Protein AF-A0AA44JRI8-F1 (afdb_monomer_lite)

Radius of gyration: 33.69 Å; chains: 1; bounding box: 73×14×98 Å

Foldseek 3Di:
DVVVVCPDPVNVVVVVVCVVVVVVVVVCVVPVVCPPPVVVVVVVVVVVVVVVVVVVVVVVVVVVVVPPDPDPPDDD

Sequence (76 aa):
MFLEFLFNPWVIIIIVVSVVAGNIAALKYTANMKVGTMSKTQKDDIDRLKQLDEERQKQSKQQANEKSPDEPDDLK

Secondary structure (DSSP, 8-state):
-HHHHHT-HHHHHHHHHHHHHHHHHHHHHHHHHHHTTHHHHHHHHHHHHHHHHHHHHHHHHHHHHHT---------

pLDDT: mean 71.46, std 14.44, range [48.81, 92.25]

Structure (mmCIF, N/CA/C/O backbone):
data_AF-A0AA44JRI8-F1
#
_entry.id   AF-A0AA44JRI8-F1
#
loop_
_atom_site.group_PDB
_atom_site.id
_atom_site.type_symbol
_atom_site.label_atom_id
_atom_site.label_alt_id
_atom_site.label_comp_id
_atom_site.label_asym_id
_atom_site.label_entity_id
_atom_site.label_seq_id
_atom_site.pdbx_PDB_ins_code
_atom_site.Cartn_x
_atom_site.Cartn_y
_atom_site.Cartn_z
_atom_site.occupancy
_atom_site.B_iso_or_equiv
_atom_site.auth_seq_id
_atom_site.auth_comp_id
_atom_site.auth_asym_id
_atom_site.auth_atom_id
_atom_site.pdbx_PDB_model_num
ATOM 1 N N . MET A 1 1 ? 20.487 3.466 -29.241 1.00 61.97 1 MET A N 1
ATOM 2 C CA . MET A 1 1 ? 21.461 3.812 -28.182 1.00 61.97 1 MET A CA 1
ATOM 3 C C . MET A 1 1 ? 20.817 3.868 -26.790 1.00 61.97 1 MET A C 1
ATOM 5 O O . MET A 1 1 ? 21.322 3.197 -25.911 1.00 61.97 1 MET A O 1
ATOM 9 N N . PHE A 1 2 ? 19.679 4.550 -26.574 1.00 64.88 2 PHE A N 1
ATOM 10 C CA . PHE A 1 2 ? 18.985 4.552 -25.263 1.00 64.88 2 PHE A CA 1
ATOM 11 C C . PHE A 1 2 ? 18.318 3.219 -24.867 1.00 64.88 2 PHE A C 1
ATOM 13 O O . PHE A 1 2 ? 18.303 2.863 -23.695 1.00 64.88 2 PHE A O 1
ATOM 20 N N . LEU A 1 3 ? 17.790 2.467 -25.838 1.00 74.50 3 LEU A N 1
ATOM 21 C CA . LEU A 1 3 ? 17.103 1.189 -25.593 1.00 74.50 3 LEU A CA 1
ATOM 22 C C . LEU A 1 3 ? 18.033 0.118 -24.999 1.00 74.50 3 LEU A C 1
ATOM 24 O O . LEU A 1 3 ? 17.624 -0.620 -24.116 1.00 74.50 3 LEU A O 1
ATOM 28 N N . GLU A 1 4 ? 19.300 0.099 -25.412 1.00 73.50 4 GLU A N 1
ATOM 29 C CA . GLU A 1 4 ? 20.347 -0.786 -24.873 1.00 73.50 4 GLU A CA 1
ATOM 30 C C . GLU A 1 4 ? 20.550 -0.584 -23.363 1.00 73.50 4 GLU A C 1
ATOM 32 O O . GLU A 1 4 ? 20.752 -1.534 -22.612 1.00 73.50 4 GLU A O 1
ATOM 37 N N . PHE A 1 5 ? 20.453 0.667 -22.903 1.00 72.31 5 PHE A N 1
ATOM 38 C CA . PHE A 1 5 ? 20.584 1.010 -21.490 1.00 72.31 5 PHE A CA 1
ATOM 39 C C . PHE A 1 5 ? 19.345 0.593 -20.687 1.00 72.31 5 PHE A C 1
ATOM 41 O O . PHE A 1 5 ? 19.460 0.163 -19.542 1.00 72.31 5 PHE A O 1
ATOM 48 N N . LEU A 1 6 ? 18.162 0.676 -21.305 1.00 75.69 6 LEU A N 1
ATOM 49 C CA . LEU A 1 6 ? 16.895 0.279 -20.690 1.00 75.69 6 LEU A CA 1
ATOM 50 C C . LEU A 1 6 ? 16.761 -1.247 -20.551 1.00 75.69 6 LEU A C 1
ATOM 52 O O . LEU A 1 6 ? 16.194 -1.716 -19.569 1.00 75.69 6 LEU A O 1
ATOM 56 N N . PHE A 1 7 ? 17.308 -2.015 -21.500 1.00 79.75 7 PHE A N 1
ATOM 57 C CA . PHE A 1 7 ? 17.307 -3.485 -21.473 1.00 79.75 7 PHE A CA 1
ATOM 58 C C . PHE A 1 7 ? 18.448 -4.101 -20.654 1.00 79.75 7 PHE A C 1
ATOM 60 O O . PHE A 1 7 ? 18.612 -5.322 -20.628 1.00 79.75 7 PHE A O 1
ATOM 67 N N . ASN A 1 8 ? 19.230 -3.285 -19.950 1.00 87.88 8 ASN A N 1
ATOM 68 C CA . ASN A 1 8 ? 20.253 -3.795 -19.057 1.00 87.88 8 ASN A CA 1
ATOM 69 C C . ASN A 1 8 ? 19.588 -4.490 -17.847 1.00 87.88 8 ASN A C 1
ATOM 71 O O . ASN A 1 8 ? 18.763 -3.862 -17.171 1.00 87.88 8 ASN A O 1
ATOM 75 N N . PRO A 1 9 ? 19.938 -5.756 -17.534 1.00 86.00 9 PRO A N 1
ATOM 76 C CA . PRO A 1 9 ? 19.276 -6.532 -16.481 1.00 86.00 9 PRO A CA 1
ATOM 77 C C . PRO A 1 9 ? 19.278 -5.817 -15.125 1.00 86.00 9 PRO A C 1
ATOM 79 O O . PRO A 1 9 ? 18.314 -5.914 -14.371 1.00 86.00 9 PRO A O 1
ATOM 82 N N . TRP A 1 10 ? 20.320 -5.037 -14.839 1.00 90.31 10 TRP A N 1
ATOM 83 C CA . TRP A 1 10 ? 20.433 -4.271 -13.601 1.00 90.31 10 TRP A CA 1
ATOM 84 C C . TRP A 1 10 ? 19.406 -3.131 -13.502 1.00 90.31 10 TRP A C 1
ATOM 86 O O . TRP A 1 10 ? 18.815 -2.904 -12.448 1.00 90.31 10 TRP A O 1
ATOM 96 N N . VAL A 1 11 ? 19.155 -2.435 -14.613 1.00 89.06 11 VAL A N 1
ATOM 97 C CA . VAL A 1 11 ? 18.252 -1.274 -14.673 1.00 89.06 11 VAL A CA 1
ATOM 98 C C . VAL A 1 11 ? 16.794 -1.712 -14.544 1.00 89.06 11 VAL A C 1
ATOM 100 O O . VAL A 1 11 ? 16.024 -1.094 -13.807 1.00 89.06 11 VAL A O 1
ATOM 103 N N . ILE A 1 12 ? 16.427 -2.825 -15.185 1.00 90.81 12 ILE A N 1
ATOM 104 C CA . ILE A 1 12 ? 15.079 -3.405 -15.100 1.00 90.81 12 ILE A CA 1
ATOM 105 C C . ILE A 1 12 ? 14.725 -3.753 -13.645 1.00 90.81 12 ILE A C 1
ATOM 107 O O . ILE A 1 12 ? 13.623 -3.444 -13.191 1.00 90.81 12 ILE A O 1
ATOM 111 N N . ILE A 1 13 ? 15.661 -4.343 -12.891 1.00 91.88 13 ILE A N 1
ATOM 112 C CA . ILE A 1 13 ? 15.436 -4.729 -11.488 1.00 91.88 13 ILE A CA 1
ATOM 113 C C . ILE A 1 13 ? 15.140 -3.501 -10.622 1.00 91.88 13 ILE A C 1
ATOM 115 O O . ILE A 1 13 ? 14.204 -3.536 -9.824 1.00 91.88 13 ILE A O 1
ATOM 119 N N . ILE A 1 14 ? 15.883 -2.403 -10.799 1.00 91.88 14 ILE A N 1
ATOM 120 C CA . ILE A 1 14 ? 15.659 -1.161 -10.042 1.00 91.88 14 ILE A CA 1
ATOM 121 C C . ILE A 1 14 ? 14.252 -0.620 -10.299 1.00 91.88 14 ILE A C 1
ATOM 123 O O . ILE A 1 14 ? 13.550 -0.279 -9.350 1.00 91.88 14 ILE A O 1
ATOM 127 N N . ILE A 1 15 ? 13.808 -0.598 -11.559 1.00 91.44 15 ILE A N 1
ATOM 128 C CA . ILE A 1 15 ? 12.466 -0.121 -11.922 1.00 91.44 15 ILE A CA 1
ATOM 129 C C . ILE A 1 15 ? 11.391 -0.987 -11.255 1.00 91.44 15 ILE A C 1
ATOM 131 O O . ILE A 1 15 ? 10.472 -0.454 -10.632 1.00 91.44 15 ILE A O 1
ATOM 135 N N . VAL A 1 16 ? 11.518 -2.316 -11.324 1.00 92.25 16 VAL A N 1
ATOM 136 C CA . VAL A 1 16 ? 10.561 -3.246 -10.701 1.00 92.25 16 VAL A CA 1
ATOM 137 C C . VAL A 1 16 ? 10.527 -3.066 -9.182 1.00 92.25 16 VAL A C 1
ATOM 139 O O . VAL A 1 16 ? 9.445 -2.939 -8.606 1.00 92.25 16 VAL A O 1
ATOM 142 N N . VAL A 1 17 ? 11.688 -2.984 -8.527 1.00 91.88 17 VAL A N 1
ATOM 143 C CA . VAL A 1 17 ? 11.778 -2.750 -7.077 1.00 91.88 17 VAL A CA 1
ATOM 144 C C . VAL A 1 17 ? 11.176 -1.398 -6.704 1.00 91.88 17 VAL A C 1
ATOM 146 O O . VAL A 1 17 ? 10.444 -1.329 -5.723 1.00 91.88 17 VAL A O 1
ATOM 149 N N . SER A 1 18 ? 11.401 -0.339 -7.484 1.00 91.75 18 SER A N 1
ATOM 150 C CA . SER A 1 18 ? 10.786 0.974 -7.260 1.00 91.75 18 SER A CA 1
ATOM 151 C C . SER A 1 18 ? 9.267 0.958 -7.419 1.00 91.75 18 SER A C 1
ATOM 153 O O . SER A 1 18 ? 8.586 1.603 -6.628 1.00 91.75 18 SER A O 1
ATOM 155 N N . VAL A 1 19 ? 8.711 0.217 -8.382 1.00 89.81 19 VAL A N 1
ATOM 156 C CA . VAL A 1 19 ? 7.251 0.081 -8.546 1.00 89.81 19 VAL A CA 1
ATOM 157 C C . VAL A 1 19 ? 6.648 -0.707 -7.383 1.00 89.81 19 VAL A C 1
ATOM 159 O O . VAL A 1 19 ? 5.630 -0.303 -6.822 1.00 89.81 19 VAL A O 1
ATOM 162 N N . VAL A 1 20 ? 7.298 -1.797 -6.967 1.00 88.19 20 VAL A N 1
ATOM 163 C CA . VAL A 1 20 ? 6.859 -2.612 -5.826 1.00 88.19 20 VAL A CA 1
ATOM 164 C C . VAL A 1 20 ? 6.972 -1.819 -4.522 1.00 88.19 20 VAL A C 1
ATOM 166 O O . VAL A 1 20 ? 6.007 -1.750 -3.766 1.00 88.19 20 VAL A O 1
ATOM 169 N N . ALA A 1 21 ? 8.102 -1.155 -4.277 1.00 83.75 21 ALA A N 1
ATOM 170 C CA . ALA A 1 21 ? 8.312 -0.298 -3.115 1.00 83.75 21 ALA A CA 1
ATOM 171 C C . ALA A 1 21 ? 7.407 0.940 -3.138 1.00 83.75 21 ALA A C 1
ATOM 173 O O . ALA A 1 21 ? 6.938 1.349 -2.084 1.00 83.75 21 ALA A O 1
ATOM 174 N N . GLY A 1 22 ? 7.113 1.509 -4.309 1.00 84.56 22 GLY A N 1
ATOM 175 C CA . GLY A 1 22 ? 6.156 2.603 -4.490 1.00 84.56 22 GLY A CA 1
ATOM 176 C C . GLY A 1 22 ? 4.725 2.178 -4.159 1.00 84.56 22 GLY A C 1
ATOM 177 O O . GLY A 1 22 ? 4.033 2.882 -3.424 1.00 84.56 22 GLY A O 1
ATOM 178 N N . ASN A 1 23 ? 4.311 0.982 -4.589 1.00 84.38 23 ASN A N 1
ATOM 179 C CA . ASN A 1 23 ? 3.032 0.386 -4.189 1.00 84.38 23 ASN A CA 1
ATOM 180 C C . ASN A 1 23 ? 2.988 0.084 -2.688 1.00 84.38 23 ASN A C 1
ATOM 182 O O . ASN A 1 23 ? 2.006 0.409 -2.024 1.00 84.38 23 ASN A O 1
ATOM 186 N N . ILE A 1 24 ? 4.057 -0.488 -2.127 1.00 77.00 24 ILE A N 1
ATOM 187 C CA . ILE A 1 24 ? 4.163 -0.737 -0.683 1.00 77.00 24 ILE A CA 1
ATOM 188 C C . ILE A 1 24 ? 4.175 0.585 0.087 1.00 77.00 24 ILE A C 1
ATOM 190 O O . ILE A 1 24 ? 3.589 0.655 1.158 1.00 77.00 24 ILE A O 1
ATOM 194 N N . ALA A 1 25 ? 4.787 1.648 -0.433 1.00 73.56 25 ALA A N 1
ATOM 195 C CA . ALA A 1 25 ? 4.787 2.966 0.189 1.00 73.56 25 ALA A CA 1
ATOM 196 C C . ALA A 1 25 ? 3.387 3.589 0.177 1.00 73.56 25 ALA A C 1
ATOM 198 O O . ALA A 1 25 ? 2.983 4.146 1.194 1.00 73.56 25 ALA A O 1
ATOM 199 N N . ALA A 1 26 ? 2.616 3.424 -0.902 1.00 68.00 26 ALA A N 1
ATOM 200 C CA . ALA A 1 26 ? 1.209 3.825 -0.953 1.00 68.00 26 ALA A CA 1
ATOM 201 C C . ALA A 1 26 ? 0.340 2.999 0.015 1.00 68.00 26 ALA A C 1
ATOM 203 O O . ALA A 1 26 ? -0.479 3.559 0.742 1.00 68.00 26 ALA A O 1
ATOM 204 N N . LEU A 1 27 ? 0.572 1.685 0.108 1.00 62.62 27 LEU A N 1
ATOM 205 C CA . LEU A 1 27 ? -0.065 0.801 1.093 1.00 62.62 27 LEU A CA 1
ATOM 206 C C . LEU A 1 27 ? 0.349 1.144 2.526 1.00 62.62 27 LEU A C 1
ATOM 208 O O . LEU A 1 27 ? -0.481 1.107 3.421 1.00 62.62 27 LEU A O 1
ATOM 212 N N . LYS A 1 28 ? 1.603 1.525 2.765 1.00 62.12 28 LYS A N 1
ATOM 213 C CA . LYS A 1 28 ? 2.106 1.970 4.068 1.00 62.12 28 LYS A CA 1
ATOM 214 C C . LYS A 1 28 ? 1.534 3.338 4.422 1.00 62.12 28 LYS A C 1
ATOM 216 O O . LYS A 1 28 ? 1.233 3.570 5.584 1.00 62.12 28 LYS A O 1
ATOM 221 N N . TYR A 1 29 ? 1.309 4.208 3.444 1.00 58.41 29 TYR A N 1
ATOM 222 C CA . TYR A 1 29 ? 0.590 5.461 3.644 1.00 58.41 29 TYR A CA 1
ATOM 223 C C . TYR A 1 29 ? -0.901 5.206 3.945 1.00 58.41 29 TYR A C 1
ATOM 225 O O . TYR A 1 29 ? -1.449 5.828 4.848 1.00 58.41 29 TYR A O 1
ATOM 233 N N . THR A 1 30 ? -1.532 4.208 3.309 1.00 58.25 30 THR A N 1
ATOM 234 C CA . THR A 1 30 ? -2.925 3.800 3.593 1.00 58.25 30 THR A CA 1
ATOM 235 C C . THR A 1 30 ? -3.083 3.051 4.931 1.00 58.25 30 THR A C 1
ATOM 237 O O . THR A 1 30 ? -4.031 3.288 5.674 1.00 58.25 30 THR A O 1
ATOM 240 N N . ALA A 1 31 ? -2.138 2.182 5.297 1.00 55.19 31 ALA A N 1
ATOM 241 C CA . ALA A 1 31 ? -2.204 1.347 6.497 1.00 55.19 31 ALA A CA 1
ATOM 242 C C . ALA A 1 31 ? -1.679 2.070 7.750 1.00 55.19 31 ALA A C 1
ATOM 244 O O . ALA A 1 31 ? -2.207 1.872 8.846 1.00 55.19 31 ALA A O 1
ATOM 245 N N . ASN A 1 32 ? -0.686 2.958 7.617 1.00 52.19 32 ASN A N 1
ATOM 246 C CA . ASN A 1 32 ? -0.143 3.706 8.756 1.00 52.19 32 ASN A CA 1
ATOM 247 C C . ASN A 1 32 ? -1.009 4.914 9.162 1.00 52.19 32 ASN A C 1
ATOM 249 O O . ASN A 1 32 ? -0.804 5.477 10.233 1.00 52.19 32 ASN A O 1
ATOM 253 N N . MET A 1 33 ? -2.030 5.279 8.379 1.00 51.12 33 MET A N 1
ATOM 254 C CA . MET A 1 33 ? -3.055 6.236 8.820 1.00 51.12 33 MET A CA 1
ATOM 255 C C . MET A 1 33 ? -4.096 5.617 9.766 1.00 51.12 33 MET A C 1
ATOM 257 O O . MET A 1 33 ? -4.829 6.360 10.413 1.00 51.12 33 MET A O 1
ATOM 261 N N . LYS A 1 34 ? -4.152 4.280 9.894 1.00 50.59 34 LYS A N 1
ATOM 262 C CA . LYS A 1 34 ? -5.133 3.587 10.750 1.00 50.59 34 LYS A CA 1
ATOM 263 C C . LYS A 1 34 ? -4.525 2.838 11.940 1.00 50.59 34 LYS A C 1
ATOM 265 O O . LYS A 1 34 ? -5.263 2.465 12.840 1.00 50.59 34 LYS A O 1
ATOM 270 N N . VAL A 1 35 ? -3.205 2.653 12.005 1.00 50.25 35 VAL A N 1
ATOM 271 C CA . VAL A 1 35 ? -2.553 1.959 13.139 1.00 50.25 35 VAL A CA 1
ATOM 272 C C . VAL A 1 35 ? -2.097 2.929 14.245 1.00 50.25 35 VAL A C 1
ATOM 274 O O . VAL A 1 35 ? -2.185 2.600 15.429 1.00 50.25 35 VAL A O 1
ATOM 27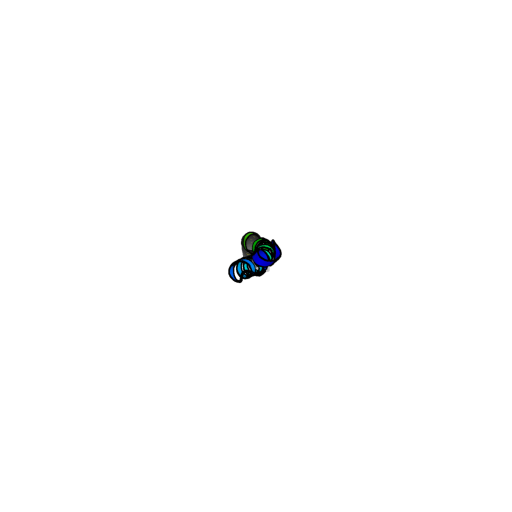7 N N . GLY A 1 36 ? -1.679 4.152 13.896 1.00 52.09 36 GLY A N 1
ATOM 278 C CA . GLY A 1 36 ? -1.178 5.135 14.872 1.00 52.09 36 GLY A CA 1
ATOM 279 C C . GLY A 1 36 ? -2.255 5.963 15.589 1.00 52.09 36 GLY A C 1
ATOM 280 O O . GLY A 1 36 ? -2.095 6.300 16.757 1.00 52.09 36 GLY A O 1
ATOM 281 N N . THR A 1 37 ? -3.362 6.279 14.916 1.00 53.19 37 THR A N 1
ATOM 282 C CA . THR A 1 37 ? -4.449 7.129 15.445 1.00 53.19 37 THR A CA 1
ATOM 283 C C . THR A 1 37 ? -5.581 6.313 16.065 1.00 53.19 37 THR A C 1
ATOM 285 O O . THR A 1 37 ? -6.083 6.668 17.129 1.00 53.19 37 THR A O 1
ATOM 288 N N . MET A 1 38 ? -5.933 5.169 15.467 1.00 52.19 38 MET A N 1
ATOM 289 C CA . MET A 1 38 ? -6.996 4.298 15.984 1.00 52.19 38 MET A CA 1
ATOM 290 C C . MET A 1 38 ? -6.632 3.688 17.341 1.00 52.19 38 MET A C 1
ATOM 292 O O . MET A 1 38 ? -7.504 3.516 18.182 1.00 52.19 38 MET A O 1
ATOM 296 N N . SER A 1 39 ? -5.349 3.418 17.597 1.00 56.12 39 SER A N 1
ATOM 297 C CA . SER A 1 39 ? -4.903 2.832 18.866 1.00 56.12 39 SER A CA 1
ATOM 298 C C . SER A 1 39 ? -4.912 3.808 20.044 1.00 56.12 39 SER A C 1
ATOM 300 O O . SER A 1 39 ? -4.861 3.348 21.180 1.00 56.12 39 SER A O 1
ATOM 302 N N . LYS A 1 40 ? -4.972 5.126 19.807 1.00 56.44 40 LYS A N 1
ATOM 303 C CA . LYS A 1 40 ? -5.053 6.131 20.877 1.00 56.44 40 LYS A CA 1
ATOM 304 C C . LYS A 1 40 ? -6.509 6.477 21.189 1.00 56.44 40 LYS A C 1
ATOM 306 O O . LYS A 1 40 ? -6.933 6.292 22.319 1.00 56.44 40 LYS A O 1
ATOM 311 N N . THR A 1 41 ? -7.302 6.797 20.163 1.00 60.19 41 THR A N 1
ATOM 312 C CA . THR A 1 41 ? -8.742 7.073 20.317 1.00 60.19 41 THR A CA 1
ATOM 313 C C . THR A 1 41 ? -9.522 5.867 20.846 1.00 60.19 41 THR A C 1
ATOM 315 O O . THR A 1 41 ? -10.331 6.023 21.749 1.00 60.19 41 THR A O 1
ATOM 318 N N . GLN A 1 42 ? -9.243 4.647 20.368 1.00 61.75 42 GLN A N 1
ATOM 319 C CA . GLN A 1 42 ? -9.940 3.456 20.869 1.00 61.75 42 GLN A CA 1
ATOM 320 C C . GLN A 1 42 ? -9.619 3.165 22.342 1.00 61.75 42 GLN A C 1
ATOM 322 O O . GLN A 1 42 ? -10.482 2.676 23.059 1.00 61.75 42 GLN A O 1
ATOM 327 N N . LYS A 1 43 ? -8.395 3.447 22.806 1.00 62.97 43 LYS A N 1
ATOM 328 C CA . LYS A 1 43 ? -8.037 3.254 24.219 1.00 62.97 43 LYS A CA 1
ATOM 329 C C . LYS A 1 43 ? -8.743 4.273 25.108 1.00 62.97 43 LYS A C 1
ATOM 331 O O . LYS A 1 43 ? -9.341 3.874 26.101 1.00 62.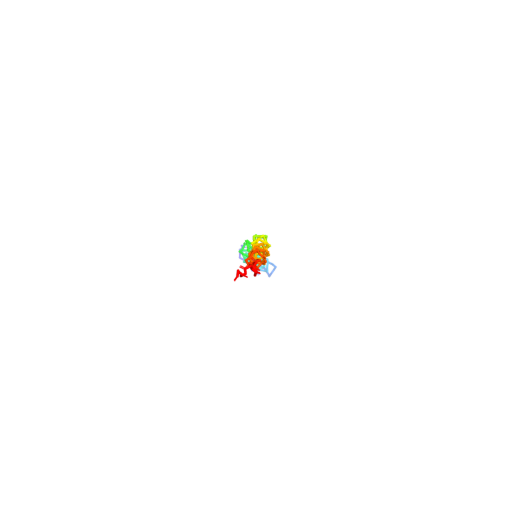97 43 LYS A O 1
ATOM 336 N N . ASP A 1 44 ? -8.753 5.539 24.696 1.00 73.81 44 ASP A N 1
ATOM 337 C CA . ASP A 1 44 ? -9.425 6.615 25.431 1.00 73.81 44 ASP A CA 1
ATOM 338 C C . ASP A 1 44 ? -10.946 6.371 25.541 1.00 73.81 44 ASP A C 1
ATOM 340 O O . ASP A 1 44 ? -11.540 6.596 26.599 1.00 73.81 44 ASP A O 1
ATOM 344 N N . ASP A 1 45 ? -11.577 5.852 24.480 1.00 75.44 45 ASP A N 1
ATOM 345 C CA . ASP A 1 45 ? -13.005 5.513 24.486 1.00 75.44 45 ASP A CA 1
ATOM 346 C C . ASP A 1 45 ? -13.316 4.307 25.391 1.00 75.44 45 ASP A C 1
ATOM 348 O O . ASP A 1 45 ? -14.301 4.326 26.132 1.00 75.44 45 ASP A O 1
ATOM 352 N N . ILE A 1 46 ? -12.468 3.271 25.382 1.00 79.56 46 ILE A N 1
ATOM 353 C CA . ILE A 1 46 ? -12.632 2.082 26.237 1.00 79.56 46 ILE A CA 1
ATOM 354 C C . ILE A 1 46 ? -12.454 2.431 27.721 1.00 79.56 46 ILE A C 1
ATOM 356 O O . ILE A 1 46 ? -13.254 1.985 28.549 1.00 79.56 46 ILE A O 1
ATOM 360 N N . ASP A 1 47 ? -11.465 3.259 28.067 1.00 82.38 47 ASP A N 1
ATOM 361 C CA . ASP A 1 47 ? -11.246 3.689 29.453 1.00 82.38 47 ASP A CA 1
ATOM 362 C C . ASP A 1 47 ? -12.399 4.565 29.970 1.00 82.38 47 ASP A C 1
ATOM 364 O O . ASP A 1 47 ? -12.838 4.397 31.113 1.00 82.38 47 ASP A O 1
ATOM 368 N N . ARG A 1 48 ? -12.965 5.441 29.126 1.00 83.19 48 ARG A N 1
ATOM 369 C CA . ARG A 1 48 ? -14.169 6.220 29.473 1.00 83.19 48 ARG A CA 1
ATOM 370 C C . ARG A 1 48 ? -15.394 5.343 29.714 1.00 83.19 48 ARG A C 1
ATOM 372 O O . ARG A 1 48 ? -16.124 5.568 30.678 1.00 83.19 48 ARG A O 1
ATOM 379 N N . LEU A 1 49 ? -15.622 4.345 28.860 1.00 83.25 49 LEU A N 1
ATOM 380 C CA . LEU A 1 49 ? -16.748 3.417 29.003 1.00 83.25 49 LEU A CA 1
ATOM 381 C C . LEU A 1 49 ? -16.661 2.618 30.308 1.00 83.25 49 LEU A C 1
ATOM 383 O O . LEU A 1 49 ? -17.675 2.431 30.980 1.00 83.25 49 LEU A O 1
ATOM 387 N N . LYS A 1 50 ? -15.453 2.199 30.697 1.00 86.69 50 LYS A N 1
ATOM 388 C CA . LYS A 1 50 ? -15.226 1.477 31.953 1.00 86.69 50 LYS A CA 1
ATOM 389 C C . LYS A 1 50 ? -15.553 2.333 33.182 1.00 86.69 50 LYS A C 1
ATOM 391 O O . LYS A 1 50 ? -16.210 1.848 34.099 1.0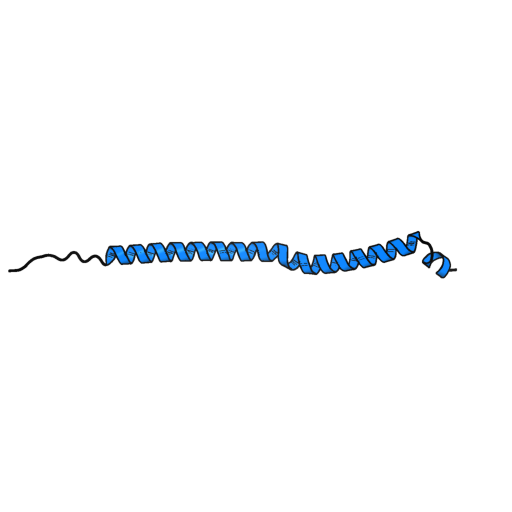0 86.69 50 LYS A O 1
ATOM 396 N N . GLN A 1 51 ? -15.144 3.603 33.187 1.00 86.12 51 GLN A N 1
ATOM 397 C CA . GLN A 1 51 ? -15.444 4.528 34.290 1.00 86.12 51 GLN A CA 1
ATOM 398 C C . GLN A 1 51 ? -16.950 4.785 34.431 1.00 86.12 51 GLN A C 1
ATOM 400 O O . GLN A 1 51 ? -17.476 4.740 35.542 1.00 86.12 51 GLN A O 1
ATOM 405 N N . LEU A 1 52 ? -17.655 4.979 33.311 1.00 85.44 52 LEU A N 1
ATOM 406 C CA . LEU A 1 52 ? -19.108 5.181 33.311 1.00 85.44 52 LEU A CA 1
ATOM 407 C C . LEU A 1 52 ? -19.867 3.981 33.894 1.00 85.44 52 LEU A C 1
ATOM 409 O O . LEU A 1 52 ? -20.855 4.165 34.606 1.00 85.44 52 LEU A O 1
ATOM 413 N N . ASP A 1 53 ? -19.422 2.756 33.612 1.00 85.38 53 ASP A N 1
ATOM 414 C CA . ASP A 1 53 ? -20.075 1.554 34.137 1.00 85.38 53 ASP A CA 1
ATOM 415 C C . ASP A 1 53 ? -19.815 1.365 35.641 1.00 85.38 53 ASP A C 1
ATOM 417 O O . ASP A 1 53 ? -20.731 1.042 36.403 1.00 85.38 53 ASP A O 1
ATOM 421 N N . GLU A 1 54 ? -18.596 1.664 36.104 1.00 86.38 54 GLU A N 1
ATOM 422 C CA . GLU A 1 54 ? -18.265 1.676 37.534 1.00 86.38 54 GLU A CA 1
ATOM 423 C C . GLU A 1 54 ? -19.077 2.728 38.309 1.00 86.38 54 GLU A C 1
ATOM 425 O O . GLU A 1 54 ? -19.569 2.445 39.406 1.00 86.38 54 GLU A O 1
ATOM 430 N N . GLU A 1 55 ? -19.265 3.928 37.751 1.00 85.31 55 GLU A N 1
ATOM 431 C CA . GLU A 1 55 ? -20.108 4.971 38.350 1.00 85.31 55 GLU A CA 1
ATOM 432 C C . GLU A 1 55 ? -21.577 4.550 38.414 1.00 85.31 55 GLU A C 1
ATOM 434 O O . GLU A 1 55 ? -22.207 4.680 39.469 1.00 85.31 55 GLU A O 1
ATOM 439 N N . ARG A 1 56 ? -22.116 3.969 37.334 1.00 85.62 56 ARG A N 1
ATOM 440 C CA . ARG A 1 56 ? -23.497 3.466 37.325 1.00 85.62 56 ARG A CA 1
ATOM 441 C C . ARG A 1 56 ? -23.710 2.319 38.302 1.00 85.62 56 ARG A C 1
ATOM 443 O O . ARG A 1 56 ? -24.752 2.283 38.959 1.00 85.62 56 ARG A O 1
ATOM 450 N N . GLN A 1 57 ? -22.740 1.420 38.465 1.00 84.50 57 GLN A N 1
ATOM 451 C CA . GLN A 1 57 ? -22.824 0.371 39.484 1.00 84.50 57 GLN A CA 1
ATOM 452 C C . GLN A 1 57 ? -22.798 0.940 40.905 1.00 84.50 57 GLN A C 1
ATOM 454 O O . GLN A 1 57 ? -23.572 0.489 41.753 1.00 84.50 57 GLN A O 1
ATOM 459 N N . LYS A 1 58 ? -21.944 1.934 41.179 1.00 82.81 58 LYS A N 1
ATOM 460 C CA . LYS A 1 58 ? -21.878 2.587 42.497 1.00 82.81 58 LYS A CA 1
ATOM 461 C C . LYS A 1 58 ? -23.172 3.330 42.825 1.00 82.81 58 LYS A C 1
ATOM 463 O O . LYS A 1 58 ? -23.700 3.144 43.919 1.00 82.81 58 LYS A O 1
ATOM 468 N N . GLN A 1 59 ? -23.717 4.086 41.872 1.00 81.06 59 GLN A N 1
ATOM 469 C CA . GLN A 1 59 ? -25.003 4.774 42.030 1.00 81.06 59 GLN A CA 1
ATOM 470 C C . GLN A 1 59 ? -26.161 3.788 42.229 1.00 81.06 59 GLN A C 1
ATOM 472 O O . GLN A 1 59 ? -26.987 3.988 43.116 1.00 81.06 59 GLN A O 1
ATOM 477 N N . SER A 1 60 ? -26.188 2.684 41.475 1.00 76.00 60 SER A N 1
ATOM 478 C CA . SER A 1 60 ? -27.224 1.649 41.623 1.00 76.00 60 SER A CA 1
ATOM 479 C C . SER A 1 60 ? -27.144 0.940 42.980 1.00 76.00 60 SER A C 1
ATOM 481 O O . SER A 1 60 ? -28.175 0.659 43.587 1.00 76.00 60 SER A O 1
ATOM 483 N N . LYS A 1 61 ? -25.933 0.689 43.502 1.00 75.50 61 LYS A N 1
ATOM 484 C CA . LYS A 1 61 ? -25.741 0.134 44.854 1.00 75.50 61 LYS A CA 1
ATOM 485 C C . LYS A 1 61 ? -26.113 1.123 45.959 1.00 75.50 61 LYS A C 1
ATOM 487 O O . LYS A 1 61 ? -26.680 0.699 46.958 1.00 75.50 61 LYS A O 1
ATOM 492 N N . GLN A 1 62 ? -25.816 2.412 45.792 1.00 70.56 62 GLN A N 1
ATOM 493 C CA . GLN A 1 62 ? -26.209 3.441 46.761 1.00 70.56 62 GLN A CA 1
ATOM 494 C C . GLN A 1 62 ? -27.728 3.623 46.806 1.00 70.56 62 GLN A C 1
ATOM 496 O O . GLN A 1 62 ? -28.293 3.610 47.893 1.00 70.56 62 GLN A O 1
ATOM 501 N N . GLN A 1 63 ? -28.408 3.667 45.656 1.00 64.44 63 GLN A N 1
ATOM 502 C CA . GLN A 1 63 ? -29.875 3.737 45.617 1.00 64.44 63 GLN A CA 1
ATOM 503 C C . GLN A 1 63 ? -30.551 2.478 46.179 1.00 64.44 63 GLN A C 1
ATOM 505 O O . GLN A 1 63 ? -31.601 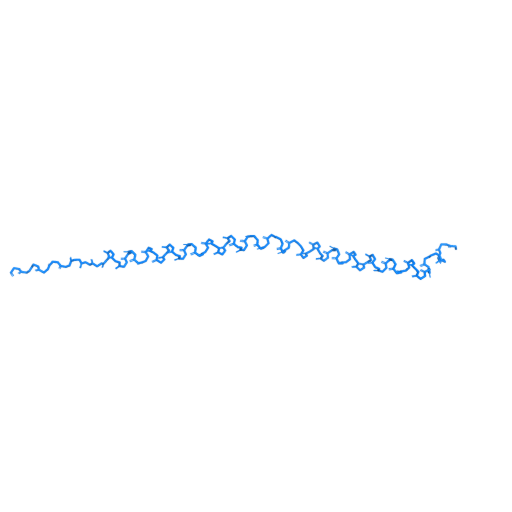2.579 46.807 1.00 64.44 63 GLN A O 1
ATOM 510 N N . ALA A 1 64 ? -29.956 1.295 45.994 1.00 62.16 64 ALA A N 1
ATOM 511 C CA . ALA A 1 64 ? -30.464 0.062 46.597 1.00 62.16 64 ALA A CA 1
ATOM 512 C C . ALA A 1 64 ? -30.288 0.027 48.128 1.00 62.16 64 ALA A C 1
ATOM 514 O O . ALA A 1 64 ? -31.091 -0.601 48.809 1.00 62.16 64 ALA A O 1
ATOM 515 N N . ASN A 1 65 ? -29.265 0.705 48.661 1.00 59.03 65 ASN A N 1
ATOM 516 C CA . ASN A 1 65 ? -29.000 0.782 50.099 1.00 59.03 65 ASN A CA 1
ATOM 517 C C . ASN A 1 65 ? -29.774 1.922 50.793 1.00 59.03 65 ASN A C 1
ATOM 519 O O . ASN A 1 65 ? -30.112 1.801 51.961 1.00 59.03 65 ASN A O 1
ATOM 523 N N . GLU A 1 66 ? -30.085 3.012 50.081 1.00 56.53 66 GLU A N 1
ATOM 524 C CA . GLU A 1 66 ? -30.869 4.147 50.605 1.00 56.53 66 GLU A CA 1
ATOM 525 C C . GLU A 1 66 ? -32.386 3.879 50.593 1.00 56.53 66 GLU A C 1
ATOM 527 O O . GLU A 1 66 ? -33.133 4.480 51.357 1.00 56.53 66 GLU A O 1
ATOM 532 N N . LYS A 1 67 ? -32.860 2.930 49.773 1.00 54.19 67 LYS A N 1
ATOM 533 C CA . LYS A 1 67 ? -34.275 2.523 49.716 1.00 54.19 67 LYS A CA 1
ATOM 534 C C . LYS A 1 67 ? -34.618 1.349 50.647 1.00 54.19 67 LYS A C 1
ATOM 536 O O . LYS A 1 67 ? -35.587 0.644 50.379 1.00 54.19 67 LYS A O 1
ATOM 541 N N . SER A 1 68 ? -33.842 1.116 51.706 1.00 48.81 68 SER A N 1
ATOM 542 C CA . SER A 1 68 ? -34.269 0.253 52.812 1.00 48.81 68 SER A CA 1
ATOM 543 C C . SER A 1 68 ? -35.040 1.135 53.798 1.00 48.81 68 SER A C 1
ATOM 545 O O . SER A 1 68 ? -34.412 1.954 54.464 1.00 48.81 68 SER A O 1
ATOM 547 N N . PRO A 1 69 ? -36.382 1.065 53.855 1.00 52.06 69 PRO A N 1
ATOM 548 C CA . PRO A 1 69 ? -37.145 1.830 54.822 1.00 52.06 69 PRO A CA 1
ATOM 549 C C . PRO A 1 69 ? -36.887 1.215 56.194 1.00 52.06 69 PRO A C 1
ATOM 551 O O . PRO A 1 69 ? -37.172 0.037 56.409 1.00 52.06 69 PRO A O 1
ATOM 554 N N . ASP A 1 70 ? -36.353 2.013 57.110 1.00 53.81 70 ASP A N 1
ATOM 555 C CA . ASP A 1 70 ? -36.621 1.832 58.527 1.00 53.81 70 ASP A CA 1
ATOM 556 C C . ASP A 1 70 ? -38.148 1.896 58.696 1.00 53.81 70 ASP A C 1
ATOM 558 O O . ASP A 1 70 ? -38.752 2.966 58.601 1.00 53.81 70 ASP A O 1
ATOM 562 N N . GLU A 1 71 ? -38.787 0.737 58.839 1.00 52.88 71 GLU A N 1
ATOM 563 C CA . GLU A 1 71 ? -40.181 0.613 59.259 1.00 52.88 71 GLU A CA 1
ATOM 564 C C . GLU A 1 71 ? -40.196 0.686 60.796 1.00 52.88 71 GLU A C 1
ATOM 566 O O . GLU A 1 71 ? -39.669 -0.221 61.445 1.00 52.88 71 GLU A O 1
ATOM 571 N N . PRO A 1 72 ? -40.715 1.764 61.418 1.00 53.22 72 PRO A N 1
ATOM 572 C CA . PRO A 1 72 ? -40.963 1.766 62.848 1.00 53.22 72 PRO A CA 1
ATOM 573 C C . PRO A 1 72 ? -42.279 1.025 63.103 1.00 53.22 72 PRO A C 1
ATOM 575 O O . PRO A 1 72 ? -43.360 1.539 62.810 1.00 53.22 72 PRO A O 1
ATOM 578 N N . ASP A 1 73 ? -42.183 -0.182 63.659 1.00 51.94 73 ASP A N 1
ATOM 579 C CA . ASP A 1 73 ? -43.314 -0.910 64.239 1.00 51.94 73 ASP A CA 1
ATOM 580 C C . ASP A 1 73 ? -43.794 -0.201 65.524 1.00 51.94 73 ASP A C 1
ATOM 582 O O . ASP A 1 73 ? -43.525 -0.635 66.642 1.00 51.94 73 ASP A O 1
ATOM 586 N N . ASP A 1 74 ? -44.515 0.911 65.364 1.00 55.31 74 ASP A N 1
ATOM 587 C CA . ASP A 1 74 ? -45.336 1.534 66.406 1.00 55.31 74 ASP A CA 1
ATOM 588 C C . ASP A 1 74 ? -46.821 1.318 66.061 1.00 55.31 74 ASP A C 1
ATOM 590 O O . ASP A 1 74 ? -47.453 2.138 65.385 1.00 55.31 74 ASP A O 1
ATOM 594 N N . LEU A 1 75 ? -47.408 0.216 66.549 1.00 63.75 75 LEU A N 1
ATOM 595 C CA . LEU A 1 75 ? -48.864 0.049 66.621 1.00 63.75 75 LEU A CA 1
ATOM 596 C C . LEU A 1 75 ? -49.364 0.215 68.066 1.00 63.75 75 LEU A C 1
ATOM 598 O O . LEU A 1 75 ? -48.934 -0.483 68.981 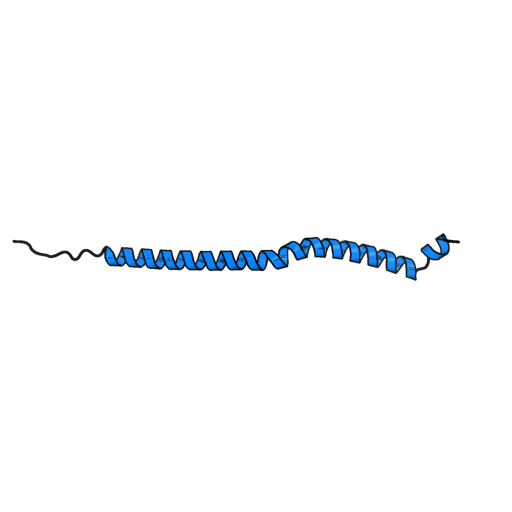1.00 63.75 75 LEU A O 1
ATOM 602 N N . LYS A 1 76 ? -50.282 1.180 68.205 1.00 51.16 76 LYS A N 1
ATOM 603 C CA . LYS A 1 76 ? -51.123 1.512 69.367 1.00 51.16 76 LYS A CA 1
ATOM 604 C C . LYS A 1 76 ? -52.035 0.377 69.815 1.0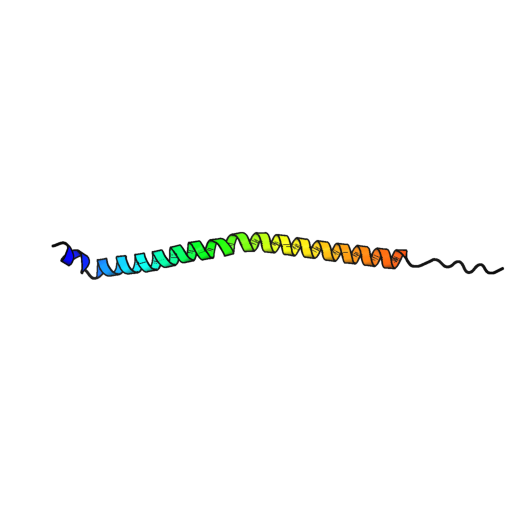0 51.16 76 LYS A C 1
ATOM 606 O O . LYS A 1 76 ? -52.531 -0.353 68.929 1.00 51.16 76 LYS A O 1
#